Protein AF-A0A2W1G016-F1 (afdb_monomer)

Secondary structure (DSSP, 8-state):
----PPPHHHHHHHHHHHHHHHHHHHHHHHHHHHHH-HHHHHHHHHHHHHHHHHHHHHHHHHHHHHHHHHHHHHHHHHHH----SHHHHHHHHHHHHHHH--HHHHHHHHHHHHHHSS-HHHHHHHHHHHS-HHHHHHHHHHHHH-TTS------------------

InterPro domains:
  IPR002056 Protein import receptor MAS20 [PF02064] (14-151)
  IPR002056 Protein import receptor MAS20 [PIRSF037707] (6-154)
  IPR002056 Protein import receptor MAS20 [PR00351] (25-46)
  IPR002056 Protein import receptor MAS20 [PR00351] (112-132)
  IPR002056 Protein import receptor MAS20 [PTHR12430] (10-151)
  IPR023392 Mitochondrial outer membrane translocase complex, Tom20 domain superfamily [G3DSA:1.20.960.10] (82-142)
  IPR023392 Mitochondrial outer membrane translocase complex, Tom20 domain superfamily [SSF47157] (76-151)

Structure (mmCIF, N/CA/C/O backbone):
data_AF-A0A2W1G016-F1
#
_entry.id   AF-A0A2W1G016-F1
#
loop_
_atom_site.group_PDB
_atom_site.id
_atom_site.type_symbol
_atom_site.label_atom_id
_atom_site.label_alt_id
_atom_site.label_comp_id
_atom_site.label_asym_id
_atom_site.label_entity_id
_atom_site.label_seq_id
_atom_site.pdbx_PDB_ins_code
_atom_site.Cartn_x
_atom_site.Cartn_y
_atom_site.Cartn_z
_atom_site.occupancy
_atom_site.B_iso_or_equiv
_atom_site.auth_seq_id
_atom_site.auth_comp_id
_atom_site.auth_asym_id
_atom_site.auth_atom_id
_atom_site.pdbx_PDB_model_num
ATOM 1 N N . MET A 1 1 ? 32.396 -9.092 -77.596 1.00 49.97 1 MET A N 1
ATOM 2 C CA . MET A 1 1 ? 32.442 -8.691 -76.174 1.00 49.97 1 MET A CA 1
ATOM 3 C C . MET A 1 1 ? 31.007 -8.611 -75.686 1.00 49.97 1 MET A C 1
ATOM 5 O O . MET A 1 1 ? 30.315 -7.663 -76.030 1.00 49.97 1 MET A O 1
ATOM 9 N N . SER A 1 2 ? 30.511 -9.650 -75.014 1.00 49.00 2 SER A N 1
ATOM 10 C CA . SER A 1 2 ? 29.141 -9.643 -74.493 1.00 49.00 2 SER A CA 1
ATOM 11 C C . SER A 1 2 ? 29.081 -8.685 -73.311 1.00 49.00 2 SER A C 1
ATOM 13 O O . SER A 1 2 ? 29.744 -8.911 -72.301 1.00 49.00 2 SER A O 1
ATOM 15 N N . ASN A 1 3 ? 28.343 -7.589 -73.468 1.00 59.06 3 ASN A N 1
ATOM 16 C CA . ASN A 1 3 ? 28.146 -6.611 -72.412 1.00 59.06 3 ASN A CA 1
ATOM 17 C C . ASN A 1 3 ? 27.058 -7.151 -71.475 1.00 59.06 3 ASN A C 1
ATOM 19 O O . ASN A 1 3 ? 25.881 -7.194 -71.834 1.00 59.06 3 ASN A O 1
ATOM 23 N N . SER A 1 4 ? 27.459 -7.643 -70.307 1.00 67.19 4 SER A N 1
ATOM 24 C CA . SER A 1 4 ? 26.546 -8.191 -69.304 1.00 67.19 4 SER A CA 1
ATOM 25 C C . SER A 1 4 ? 25.858 -7.048 -68.558 1.00 67.19 4 SER A C 1
ATOM 27 O O . SER A 1 4 ? 26.366 -6.556 -67.554 1.00 67.19 4 SER A O 1
ATOM 29 N N . SER A 1 5 ? 24.705 -6.599 -69.049 1.00 78.31 5 SER A N 1
ATOM 30 C CA . SER A 1 5 ? 23.876 -5.610 -68.354 1.00 78.31 5 SER A CA 1
ATOM 31 C C . SER A 1 5 ? 23.352 -6.205 -67.043 1.00 78.31 5 SER A C 1
ATOM 33 O O . SER A 1 5 ? 22.692 -7.248 -67.047 1.00 78.31 5 SER A O 1
ATOM 35 N N . LEU A 1 6 ? 23.630 -5.558 -65.910 1.00 80.50 6 LEU A N 1
ATOM 36 C CA . LEU A 1 6 ? 23.097 -5.989 -64.617 1.00 80.50 6 LEU A CA 1
ATOM 37 C C . LEU A 1 6 ? 21.573 -5.813 -64.590 1.00 80.50 6 LEU A C 1
ATOM 39 O O . LEU A 1 6 ? 21.045 -4.776 -64.990 1.00 80.50 6 LEU A O 1
ATOM 43 N N . LYS A 1 7 ? 20.856 -6.830 -64.101 1.00 89.38 7 LYS A N 1
ATOM 44 C CA . LYS A 1 7 ? 19.396 -6.772 -63.968 1.00 89.38 7 LYS A CA 1
ATOM 45 C C . LYS A 1 7 ? 19.017 -5.745 -62.886 1.00 89.38 7 LYS A C 1
ATOM 47 O O . LYS A 1 7 ? 19.634 -5.760 -61.820 1.00 89.38 7 LYS A O 1
ATOM 52 N N . PRO A 1 8 ? 17.962 -4.930 -63.078 1.00 89.31 8 PRO A N 1
ATOM 53 C CA . PRO A 1 8 ? 17.499 -3.969 -62.070 1.00 89.31 8 PRO A CA 1
ATOM 54 C C . PRO A 1 8 ? 17.228 -4.596 -60.693 1.00 89.31 8 PRO A C 1
ATOM 56 O O . PRO A 1 8 ? 17.528 -3.997 -59.667 1.00 89.31 8 PRO A O 1
ATOM 59 N N . SER A 1 9 ? 16.740 -5.842 -60.664 1.00 86.81 9 SER A N 1
ATOM 60 C CA . SER A 1 9 ? 16.547 -6.614 -59.428 1.00 86.81 9 SER A CA 1
ATOM 61 C C . SER A 1 9 ? 17.860 -6.873 -58.678 1.00 86.81 9 SER A C 1
ATOM 63 O O . SER A 1 9 ? 17.903 -6.741 -57.459 1.00 86.81 9 SER A O 1
ATOM 65 N N . THR A 1 10 ? 18.950 -7.170 -59.389 1.00 89.88 10 THR A N 1
ATOM 66 C CA . THR A 1 10 ? 20.277 -7.356 -58.785 1.00 89.88 10 THR A CA 1
ATOM 67 C C . THR A 1 10 ? 20.782 -6.054 -58.171 1.00 89.88 10 THR A C 1
ATOM 69 O O . THR A 1 10 ? 21.296 -6.065 -57.058 1.00 89.88 10 THR A O 1
ATOM 72 N N . ILE A 1 11 ? 20.572 -4.925 -58.854 1.00 90.19 11 ILE A N 1
ATOM 73 C CA . ILE A 1 11 ? 20.925 -3.597 -58.337 1.00 90.19 11 ILE A CA 1
ATOM 74 C C . ILE A 1 11 ? 20.112 -3.287 -57.071 1.00 90.19 11 ILE A C 1
ATOM 76 O O . ILE A 1 11 ? 20.693 -2.878 -56.069 1.00 90.19 11 ILE A O 1
ATOM 80 N N . ALA A 1 12 ? 18.802 -3.559 -57.082 1.00 91.75 12 ALA A N 1
ATOM 81 C CA . ALA A 1 12 ? 17.916 -3.332 -55.941 1.00 91.75 12 ALA A CA 1
ATOM 82 C C . ALA A 1 12 ? 18.309 -4.165 -54.708 1.00 91.75 12 ALA A C 1
ATOM 84 O O . ALA A 1 12 ? 18.362 -3.640 -53.595 1.00 91.75 12 ALA A O 1
ATOM 85 N N . VAL A 1 13 ? 18.638 -5.447 -54.900 1.00 94.56 13 VAL A N 1
ATOM 86 C CA . VAL A 1 13 ? 19.093 -6.337 -53.819 1.00 94.56 13 VAL A CA 1
ATOM 87 C C . VAL A 1 13 ? 20.417 -5.855 -53.233 1.00 94.56 13 VAL A C 1
ATOM 89 O O . VAL A 1 13 ? 20.557 -5.799 -52.014 1.00 94.56 13 VAL A O 1
ATOM 92 N N . ILE A 1 14 ? 21.366 -5.453 -54.082 1.00 94.06 14 ILE A N 1
ATOM 93 C CA . ILE A 1 14 ? 22.652 -4.917 -53.626 1.00 94.06 14 ILE A CA 1
ATOM 94 C C . ILE A 1 14 ? 22.437 -3.624 -52.833 1.00 94.06 14 ILE A C 1
ATOM 96 O O . ILE A 1 14 ? 22.984 -3.494 -51.741 1.00 94.06 14 ILE A O 1
ATOM 100 N N . SER A 1 15 ? 21.604 -2.699 -53.321 1.00 94.38 15 SER A N 1
ATOM 101 C CA . SER A 1 15 ? 21.322 -1.444 -52.612 1.00 94.38 15 SER A CA 1
ATOM 102 C C . SER A 1 15 ? 20.587 -1.652 -51.288 1.00 94.38 15 SER A C 1
ATOM 104 O O . SER A 1 15 ? 20.892 -0.991 -50.301 1.00 94.38 15 SER A O 1
ATOM 106 N N . ALA A 1 16 ? 19.634 -2.584 -51.233 1.00 95.50 16 ALA A N 1
ATOM 107 C CA . ALA A 1 16 ? 18.927 -2.890 -49.994 1.00 95.50 16 ALA A CA 1
ATOM 108 C C . ALA A 1 16 ? 19.870 -3.556 -48.980 1.00 95.50 16 ALA A C 1
ATOM 110 O O . ALA A 1 16 ? 19.878 -3.189 -47.805 1.00 95.50 16 ALA A O 1
ATOM 111 N N . GLY A 1 17 ? 20.712 -4.483 -49.448 1.00 96.38 17 GLY A N 1
ATOM 112 C CA . GLY A 1 17 ? 21.722 -5.147 -48.630 1.00 96.38 17 GLY A CA 1
ATOM 113 C C . GLY A 1 17 ? 22.707 -4.159 -48.010 1.00 96.38 17 GLY A C 1
ATOM 114 O O . GLY A 1 17 ? 22.930 -4.201 -46.803 1.00 96.38 17 GLY A O 1
ATOM 115 N N . THR A 1 18 ? 23.240 -3.215 -48.791 1.00 97.12 18 THR A N 1
ATOM 116 C CA . THR A 1 18 ? 24.193 -2.218 -48.277 1.00 97.12 18 THR A CA 1
ATOM 117 C C . THR A 1 18 ? 23.572 -1.288 -47.240 1.00 97.12 18 THR A C 1
ATOM 119 O O . THR A 1 18 ? 24.221 -0.989 -46.238 1.00 97.12 18 THR A O 1
ATOM 122 N N . ILE A 1 19 ? 22.313 -0.875 -47.423 1.00 97.69 19 ILE A N 1
ATOM 123 C CA . ILE A 1 19 ? 21.597 -0.049 -46.440 1.00 97.69 19 ILE A CA 1
ATOM 124 C C . ILE A 1 19 ? 21.411 -0.817 -45.128 1.00 97.69 19 ILE A C 1
ATOM 126 O O . ILE A 1 19 ? 21.756 -0.304 -44.063 1.00 97.69 19 ILE A O 1
ATOM 130 N N . VAL A 1 20 ? 20.912 -2.056 -45.190 1.00 98.06 20 VAL A N 1
ATOM 131 C CA . VAL A 1 20 ? 20.689 -2.881 -43.991 1.00 98.06 20 VAL A CA 1
ATOM 132 C C . VAL A 1 20 ? 22.003 -3.134 -43.254 1.00 98.06 20 VAL A C 1
ATOM 134 O O . VAL A 1 20 ? 22.076 -2.935 -42.041 1.00 98.06 20 VAL A O 1
ATOM 137 N N . THR A 1 21 ? 23.067 -3.503 -43.970 1.00 97.81 21 THR A N 1
ATOM 138 C CA . THR A 1 21 ? 24.394 -3.694 -43.372 1.00 97.81 21 THR A CA 1
ATOM 139 C C . THR A 1 21 ? 24.927 -2.402 -42.751 1.00 97.81 21 THR A C 1
ATOM 141 O O . THR A 1 21 ? 25.463 -2.443 -41.645 1.00 97.81 21 THR A O 1
ATOM 144 N N . GLY A 1 22 ? 24.741 -1.253 -43.408 1.00 97.94 22 GLY A N 1
ATOM 145 C CA . GLY A 1 22 ? 25.136 0.052 -42.877 1.00 97.94 22 GLY A CA 1
ATOM 146 C C . GLY A 1 22 ? 24.420 0.407 -41.571 1.00 97.94 22 GLY A C 1
ATOM 147 O O . GLY A 1 22 ? 25.065 0.841 -40.617 1.00 97.94 22 GLY A O 1
ATOM 148 N N . LEU A 1 23 ? 23.109 0.162 -41.488 1.00 98.19 23 LEU A N 1
ATOM 149 C CA . LEU A 1 23 ? 22.325 0.393 -40.270 1.00 98.19 23 LEU A CA 1
ATOM 150 C C . LEU A 1 23 ? 22.762 -0.523 -39.123 1.00 98.19 23 LEU A C 1
ATOM 152 O O . LEU A 1 23 ? 22.930 -0.052 -37.998 1.00 98.19 23 LEU A O 1
ATOM 156 N N . LEU A 1 24 ? 22.997 -1.808 -39.399 1.00 98.25 24 LEU A N 1
ATOM 157 C CA . LEU A 1 24 ? 23.475 -2.760 -38.392 1.00 98.25 24 LEU A CA 1
ATOM 158 C C . LEU A 1 24 ? 24.875 -2.395 -37.885 1.00 98.25 24 LEU A C 1
ATOM 160 O O . LEU A 1 24 ? 25.114 -2.397 -36.677 1.00 98.25 24 LEU A O 1
ATOM 164 N N . ALA A 1 25 ? 25.782 -2.024 -38.791 1.00 97.62 25 ALA A N 1
ATOM 165 C CA . ALA A 1 25 ? 27.120 -1.568 -38.432 1.00 97.62 25 ALA A CA 1
ATOM 166 C C . ALA A 1 25 ? 27.071 -0.291 -37.577 1.00 97.62 25 ALA A C 1
ATOM 168 O O . ALA A 1 25 ? 27.773 -0.197 -36.568 1.00 97.62 25 ALA A O 1
ATOM 169 N N . TYR A 1 26 ? 26.209 0.669 -37.931 1.00 96.62 26 TYR A N 1
ATOM 170 C CA . TYR A 1 26 ? 26.023 1.885 -37.142 1.00 96.62 26 TYR A CA 1
ATOM 171 C C . TYR A 1 26 ? 25.422 1.595 -35.764 1.00 96.62 26 TYR A C 1
ATOM 173 O O . TYR A 1 26 ? 25.904 2.137 -34.775 1.00 96.62 26 TYR A O 1
ATOM 181 N N . ALA A 1 27 ? 24.422 0.715 -35.670 1.00 97.06 27 ALA A N 1
ATOM 182 C CA . ALA A 1 27 ? 23.831 0.320 -34.394 1.00 97.06 27 ALA A CA 1
ATOM 183 C C . ALA A 1 27 ? 24.870 -0.334 -33.465 1.00 97.06 27 ALA A C 1
ATOM 185 O O . ALA A 1 27 ? 24.959 0.031 -32.291 1.00 97.06 27 ALA A O 1
ATOM 186 N N . ALA A 1 28 ? 25.704 -1.235 -33.997 1.00 96.88 28 ALA A N 1
ATOM 187 C CA . ALA A 1 28 ? 26.794 -1.859 -33.248 1.00 96.88 28 ALA A CA 1
ATOM 188 C C . ALA A 1 28 ? 27.843 -0.829 -32.788 1.00 96.88 28 ALA A C 1
ATOM 190 O O . ALA A 1 28 ? 28.231 -0.817 -31.618 1.00 96.88 28 ALA A O 1
ATOM 191 N N . TYR A 1 29 ? 28.264 0.077 -33.679 1.00 95.31 29 TYR A N 1
ATOM 192 C CA . TYR A 1 29 ? 29.178 1.170 -33.335 1.00 95.31 29 TYR A CA 1
ATOM 193 C C . TYR A 1 29 ? 28.591 2.095 -32.264 1.00 95.31 29 TYR A C 1
ATOM 195 O O . TYR A 1 29 ? 29.280 2.468 -31.313 1.00 95.31 29 TYR A O 1
ATOM 203 N N . PHE A 1 30 ? 27.320 2.468 -32.404 1.00 94.88 30 PHE A N 1
ATOM 204 C CA . PHE A 1 30 ? 26.634 3.360 -31.482 1.00 94.88 30 PHE A CA 1
ATOM 205 C C . PHE A 1 30 ? 26.526 2.744 -30.085 1.00 94.88 30 PHE A C 1
ATOM 207 O O . PHE A 1 30 ? 26.848 3.411 -29.101 1.00 94.88 30 PHE A O 1
ATOM 214 N N . ASP A 1 31 ? 26.148 1.466 -29.981 1.00 93.69 31 ASP A N 1
ATOM 215 C CA . ASP A 1 31 ? 26.086 0.774 -28.692 1.00 93.69 31 ASP A CA 1
ATOM 216 C C . ASP A 1 31 ? 27.475 0.646 -28.045 1.00 93.69 31 ASP A C 1
ATOM 218 O O . ASP A 1 31 ? 27.624 0.921 -26.853 1.00 93.69 31 ASP A O 1
ATOM 222 N N . TYR A 1 32 ? 28.514 0.341 -28.832 1.00 92.81 32 TYR A N 1
ATOM 223 C CA . TYR A 1 32 ? 29.900 0.334 -28.356 1.00 92.81 32 TYR A CA 1
ATOM 224 C C . TYR A 1 32 ? 30.335 1.709 -27.828 1.00 92.81 32 TYR A C 1
ATOM 226 O O . TYR A 1 32 ? 30.835 1.821 -26.706 1.00 92.81 32 TYR A O 1
ATOM 234 N N . LYS A 1 33 ? 30.097 2.773 -28.605 1.00 90.44 33 LYS A N 1
ATOM 235 C CA . LYS A 1 33 ? 30.437 4.149 -28.224 1.00 90.44 33 LYS A CA 1
ATOM 236 C C . LYS A 1 33 ? 29.716 4.560 -26.942 1.00 90.44 33 LYS A C 1
ATOM 238 O O . LYS A 1 33 ? 30.352 5.098 -26.045 1.00 90.44 33 LYS A O 1
ATOM 243 N N . ARG A 1 34 ? 28.420 4.257 -26.824 1.00 85.50 34 ARG A N 1
ATOM 244 C CA . ARG A 1 34 ? 27.616 4.553 -25.630 1.00 85.50 34 ARG A CA 1
ATOM 245 C C . ARG A 1 34 ? 28.139 3.830 -24.386 1.00 85.50 34 ARG A C 1
ATOM 247 O O . ARG A 1 34 ? 28.209 4.435 -23.320 1.00 85.50 34 ARG A O 1
ATOM 254 N N . ARG A 1 35 ? 28.511 2.550 -24.498 1.00 83.06 35 ARG A N 1
ATOM 255 C CA . ARG A 1 35 ? 29.006 1.751 -23.358 1.00 83.06 35 ARG A CA 1
ATOM 256 C C . ARG A 1 35 ? 30.396 2.180 -22.886 1.00 83.06 35 ARG A C 1
ATOM 258 O O . ARG A 1 35 ? 30.676 2.109 -21.688 1.00 83.06 35 ARG A O 1
ATOM 265 N N . ASN A 1 36 ? 31.235 2.658 -23.802 1.00 85.25 36 ASN A N 1
ATOM 266 C CA . ASN A 1 36 ? 32.597 3.096 -23.500 1.00 85.25 36 ASN A CA 1
ATOM 267 C C . ASN A 1 36 ? 32.734 4.602 -23.232 1.00 85.25 36 ASN A C 1
ATOM 269 O O . ASN A 1 36 ? 33.840 5.056 -22.943 1.00 85.25 36 ASN A O 1
ATOM 273 N N . ASP A 1 37 ? 31.645 5.376 -23.266 1.00 88.12 37 ASP A N 1
ATOM 274 C CA . ASP A 1 37 ? 31.681 6.805 -22.954 1.00 88.12 37 ASP A CA 1
ATOM 275 C C . ASP A 1 37 ? 31.771 7.046 -21.426 1.00 88.12 37 ASP A C 1
ATOM 277 O O . ASP A 1 37 ? 30.827 6.752 -20.674 1.00 88.12 37 ASP A O 1
ATOM 281 N N . PRO A 1 38 ? 32.884 7.609 -20.913 1.00 86.62 38 PRO A N 1
ATOM 282 C CA . PRO A 1 38 ? 33.021 7.925 -19.493 1.00 86.62 38 PRO A CA 1
ATOM 283 C C . PRO A 1 38 ? 32.044 9.017 -19.027 1.00 86.62 38 PRO A C 1
ATOM 285 O O . PRO A 1 38 ? 31.685 9.045 -17.846 1.00 86.62 38 PRO A O 1
ATOM 288 N N . GLY A 1 39 ? 31.604 9.907 -19.920 1.00 87.38 39 GLY A N 1
ATOM 289 C CA . GLY A 1 39 ? 30.603 10.935 -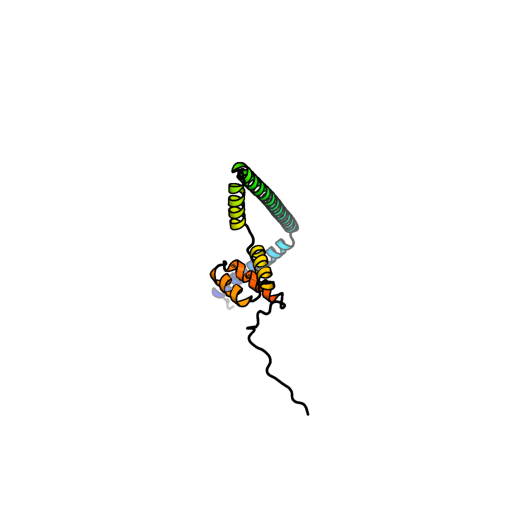19.648 1.00 87.38 39 GLY A CA 1
ATOM 290 C C . GLY A 1 39 ? 29.238 10.329 -19.338 1.00 87.38 39 GLY A C 1
ATOM 291 O O . GLY A 1 39 ? 28.637 10.682 -18.323 1.00 87.38 39 GLY A O 1
ATOM 292 N N . PHE A 1 40 ? 28.805 9.342 -20.127 1.00 84.94 40 PHE A N 1
ATOM 293 C CA . PHE A 1 40 ? 27.543 8.627 -19.909 1.00 84.94 40 PHE A CA 1
ATOM 294 C C . PHE A 1 40 ? 27.517 7.919 -18.548 1.00 84.94 40 PHE A C 1
ATOM 296 O O . PHE A 1 40 ? 26.575 8.068 -17.774 1.00 84.94 40 PHE A O 1
ATOM 303 N N . ARG A 1 41 ? 28.606 7.232 -18.180 1.00 86.25 41 ARG A N 1
ATOM 304 C CA . ARG A 1 41 ? 28.721 6.571 -16.865 1.00 86.25 41 ARG A CA 1
ATOM 305 C C . ARG A 1 41 ? 28.674 7.568 -15.707 1.00 86.25 41 ARG A C 1
ATOM 307 O O . ARG A 1 41 ? 28.099 7.271 -14.661 1.00 86.25 41 ARG A O 1
ATOM 314 N N . LYS A 1 42 ? 29.293 8.743 -15.870 1.00 90.00 42 LYS A N 1
ATOM 315 C CA . LYS A 1 42 ? 29.243 9.823 -14.871 1.00 90.00 42 LYS A CA 1
ATOM 316 C C . LYS A 1 42 ? 27.833 10.396 -14.736 1.00 90.00 42 LYS A C 1
ATOM 318 O O . LYS A 1 42 ? 27.395 10.618 -13.611 1.00 90.00 42 LYS A O 1
ATOM 323 N N . GLN A 1 43 ? 27.131 10.606 -15.848 1.00 89.19 43 GLN A N 1
ATOM 324 C CA . GLN A 1 43 ? 25.744 11.072 -15.848 1.00 89.19 43 GLN A CA 1
ATOM 325 C C . GLN A 1 43 ? 24.821 10.052 -15.177 1.00 89.19 43 GLN A C 1
ATOM 327 O O . GLN A 1 43 ? 24.124 10.422 -14.240 1.00 89.19 43 GLN A O 1
ATOM 332 N N . LEU A 1 44 ? 24.928 8.765 -15.524 1.00 89.75 44 LEU A N 1
ATOM 333 C CA . LEU A 1 44 ? 24.126 7.700 -14.916 1.00 89.75 44 LEU A CA 1
ATOM 334 C C . LEU A 1 44 ? 24.317 7.625 -13.393 1.00 89.75 44 LEU A C 1
ATOM 336 O O . LEU A 1 44 ? 23.347 7.545 -12.650 1.00 89.75 44 LEU A O 1
ATOM 340 N N . LYS A 1 45 ? 25.563 7.735 -12.906 1.00 89.94 45 LYS A N 1
ATOM 341 C CA . LYS A 1 45 ? 25.853 7.804 -11.460 1.00 89.94 45 LYS A CA 1
ATOM 342 C C . LYS A 1 45 ? 25.286 9.062 -10.797 1.00 89.94 45 LYS A C 1
ATOM 344 O O . LYS A 1 45 ? 24.912 9.036 -9.627 1.00 89.94 45 LYS A O 1
ATOM 349 N N . LYS A 1 46 ? 25.279 10.193 -11.507 1.00 94.88 46 LYS A N 1
ATOM 350 C CA . LYS A 1 46 ? 24.720 11.452 -11.000 1.00 94.88 46 LYS A CA 1
ATOM 351 C C . LYS A 1 46 ? 23.198 11.360 -10.895 1.00 94.88 46 LYS A C 1
ATOM 353 O O . LYS A 1 46 ? 22.644 11.811 -9.897 1.00 94.88 46 LYS A O 1
ATOM 358 N N . GLU A 1 47 ? 22.547 10.772 -11.891 1.00 93.56 47 GLU A N 1
ATOM 359 C CA . GLU A 1 47 ? 21.100 10.561 -11.917 1.00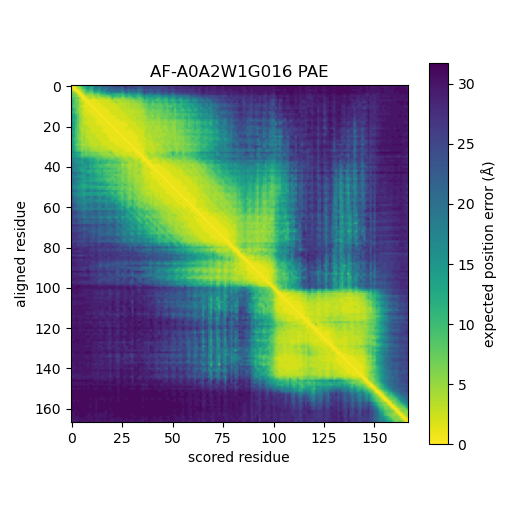 93.56 47 GLU A CA 1
ATOM 360 C C . GLU A 1 47 ? 20.653 9.514 -10.896 1.00 93.56 47 GLU A C 1
ATOM 362 O O . GLU A 1 47 ? 19.703 9.771 -10.159 1.00 93.56 47 GLU A O 1
ATOM 367 N N . SER A 1 48 ? 21.379 8.399 -10.749 1.00 92.62 48 SER A N 1
ATOM 368 C CA . SER A 1 48 ? 21.089 7.403 -9.707 1.00 92.62 48 SER A CA 1
ATOM 369 C C . SER A 1 48 ? 21.185 8.024 -8.312 1.00 92.62 48 SER A C 1
ATOM 371 O O . SER A 1 48 ? 20.272 7.916 -7.504 1.00 92.62 48 SER A O 1
ATOM 373 N N . LYS A 1 49 ? 22.239 8.803 -8.047 1.00 95.31 49 LYS A N 1
ATOM 374 C CA . LYS A 1 49 ? 22.386 9.505 -6.768 1.00 95.31 49 LYS A CA 1
ATOM 375 C C . LYS A 1 49 ? 21.297 10.559 -6.549 1.00 95.31 49 LYS A C 1
ATOM 377 O O . LYS A 1 49 ? 20.923 10.820 -5.409 1.00 95.31 49 LYS A O 1
ATOM 382 N N . ARG A 1 50 ? 20.825 11.217 -7.612 1.00 95.31 50 ARG A N 1
ATOM 383 C CA . ARG A 1 50 ? 19.747 12.212 -7.525 1.00 95.31 50 ARG A CA 1
ATOM 384 C C . ARG A 1 50 ? 18.413 11.547 -7.195 1.00 95.31 50 ARG A C 1
ATOM 386 O O . ARG A 1 50 ? 17.739 12.028 -6.298 1.00 95.31 50 ARG A O 1
ATOM 393 N N . THR A 1 51 ? 18.077 10.453 -7.871 1.00 93.81 51 THR A N 1
ATOM 394 C CA . THR A 1 51 ? 16.841 9.693 -7.621 1.00 93.81 51 THR A CA 1
ATOM 395 C C . THR A 1 51 ? 16.837 9.067 -6.229 1.00 93.81 51 THR A C 1
ATOM 397 O O . THR A 1 51 ? 15.855 9.200 -5.513 1.00 93.81 51 THR A O 1
ATOM 400 N N . GLU A 1 52 ? 17.959 8.500 -5.776 1.00 94.12 52 GLU A N 1
ATOM 401 C CA . GLU A 1 52 ? 18.100 8.016 -4.394 1.00 94.12 52 GLU A CA 1
ATOM 402 C C . GLU A 1 52 ? 17.922 9.130 -3.353 1.00 94.12 52 GLU A C 1
ATOM 404 O O . GLU A 1 52 ? 17.331 8.902 -2.301 1.00 94.12 52 GLU A O 1
ATOM 409 N N . ARG A 1 53 ? 18.446 10.336 -3.614 1.00 93.69 53 ARG A N 1
ATOM 410 C CA . ARG A 1 53 ? 18.244 11.496 -2.730 1.00 93.69 53 ARG A CA 1
ATOM 411 C C . ARG A 1 53 ? 16.785 11.926 -2.700 1.00 93.69 53 ARG A C 1
ATOM 413 O O . ARG A 1 53 ? 16.257 12.103 -1.614 1.00 93.69 53 ARG A O 1
ATOM 420 N N . GLN A 1 54 ? 16.145 12.018 -3.863 1.00 93.88 54 GLN A N 1
ATOM 421 C CA . GLN A 1 54 ? 14.726 12.356 -3.971 1.00 93.88 54 GLN A CA 1
ATOM 422 C C . GLN A 1 54 ? 13.854 11.338 -3.231 1.00 93.88 54 GLN A C 1
ATOM 424 O O . GLN A 1 54 ? 13.047 11.736 -2.408 1.00 93.88 54 GLN A O 1
ATOM 429 N N . ALA A 1 55 ? 14.092 10.036 -3.408 1.00 92.88 55 ALA A N 1
ATOM 430 C CA . ALA A 1 55 ? 13.356 8.994 -2.690 1.00 92.88 55 ALA A CA 1
ATOM 431 C C . ALA A 1 55 ? 13.545 9.074 -1.162 1.00 92.88 55 ALA A C 1
ATOM 433 O O . ALA A 1 55 ? 12.613 8.820 -0.403 1.00 92.88 55 ALA A O 1
ATOM 434 N N . LYS A 1 56 ? 14.746 9.439 -0.691 1.00 92.44 56 LYS A N 1
ATOM 435 C CA . LYS A 1 56 ? 15.005 9.665 0.741 1.00 92.44 56 LYS A CA 1
ATOM 436 C C . LYS A 1 56 ? 14.289 10.905 1.269 1.00 92.44 56 LYS A C 1
ATOM 438 O O . LYS A 1 56 ? 13.692 10.831 2.334 1.00 92.44 56 LYS A O 1
ATOM 443 N N . GLU A 1 57 ? 14.347 12.010 0.532 1.00 92.50 57 GLU A N 1
ATOM 444 C CA . GLU A 1 57 ? 13.647 13.256 0.867 1.00 92.50 57 GLU A CA 1
ATOM 445 C C . GLU A 1 57 ? 12.125 13.040 0.893 1.00 92.50 57 GLU A C 1
ATOM 447 O O . GLU A 1 57 ? 11.462 13.496 1.818 1.00 92.50 57 GLU A O 1
ATOM 452 N N . GLU A 1 58 ? 11.576 12.277 -0.056 1.00 90.50 58 GLU A N 1
ATOM 453 C CA . GLU A 1 58 ? 10.163 11.882 -0.087 1.00 90.50 58 GLU A CA 1
ATOM 454 C C . GLU A 1 58 ? 9.787 10.993 1.104 1.00 90.50 58 GLU A C 1
ATOM 456 O O . GLU A 1 58 ? 8.769 11.239 1.745 1.00 90.50 58 GLU A O 1
ATOM 461 N N . ALA A 1 59 ? 10.607 9.996 1.453 1.00 89.50 59 ALA A N 1
ATOM 462 C CA . ALA A 1 59 ? 10.361 9.147 2.620 1.00 89.50 59 ALA A CA 1
ATOM 463 C C . ALA A 1 59 ? 10.422 9.938 3.941 1.00 89.50 59 ALA A C 1
ATOM 465 O O . ALA A 1 59 ? 9.618 9.713 4.847 1.00 89.50 59 ALA A O 1
ATOM 466 N N . GLU A 1 60 ? 11.355 10.887 4.058 1.00 90.56 60 GLU A N 1
ATOM 467 C CA . GLU A 1 60 ? 11.449 11.780 5.214 1.00 90.56 60 GLU A CA 1
ATOM 468 C C . GLU A 1 60 ? 10.254 12.742 5.282 1.00 90.56 60 GLU A C 1
ATOM 470 O O . GLU A 1 60 ? 9.679 12.927 6.357 1.00 90.56 60 GLU A O 1
ATOM 475 N N . ALA A 1 61 ? 9.828 13.290 4.140 1.00 89.56 61 ALA A N 1
ATOM 476 C CA . ALA A 1 61 ? 8.637 14.127 4.037 1.00 89.56 61 ALA A CA 1
ATOM 477 C C . ALA A 1 61 ? 7.370 13.353 4.423 1.00 89.56 61 ALA A C 1
ATOM 479 O O . ALA A 1 61 ? 6.608 13.836 5.256 1.00 89.56 61 ALA A O 1
ATOM 480 N N . GLN A 1 62 ? 7.191 12.126 3.926 1.00 87.25 62 GLN A N 1
ATOM 481 C CA . GLN A 1 62 ? 6.083 11.246 4.315 1.00 87.25 62 GLN A CA 1
ATOM 482 C C . GLN A 1 62 ? 6.108 10.933 5.814 1.00 87.25 62 GLN A C 1
ATOM 484 O O . GLN A 1 62 ? 5.075 10.995 6.476 1.00 87.25 62 GLN A O 1
ATOM 489 N N . GLY A 1 63 ? 7.282 10.648 6.385 1.00 84.38 63 GLY A N 1
ATOM 490 C CA . GLY A 1 63 ? 7.425 10.443 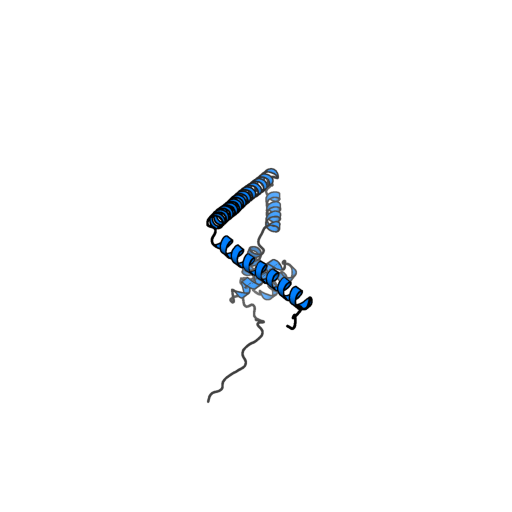7.826 1.00 84.38 63 GLY A CA 1
ATOM 491 C C . GLY A 1 63 ? 7.074 11.695 8.640 1.00 84.38 63 GLY A C 1
ATOM 492 O O . GLY A 1 63 ? 6.471 11.597 9.710 1.00 84.38 63 GLY A O 1
ATOM 493 N N . ALA A 1 64 ? 7.419 12.885 8.144 1.00 87.44 64 ALA A N 1
ATOM 494 C CA . ALA A 1 64 ? 7.047 14.153 8.763 1.00 87.44 64 ALA A CA 1
ATOM 495 C C . ALA A 1 64 ? 5.544 14.452 8.626 1.00 87.44 64 ALA A C 1
ATOM 497 O O . ALA A 1 64 ? 4.934 14.925 9.583 1.00 87.44 64 ALA A O 1
ATOM 498 N N . GLU A 1 65 ? 4.938 14.154 7.478 1.00 88.44 65 GLU A N 1
ATOM 499 C CA . GLU A 1 65 ? 3.496 14.272 7.241 1.00 88.44 65 GLU A CA 1
ATOM 500 C C . GLU A 1 65 ? 2.698 13.314 8.123 1.00 88.44 65 GLU A C 1
ATOM 502 O O . GLU A 1 65 ? 1.750 13.750 8.766 1.00 88.44 65 GLU A O 1
ATOM 507 N N . GLN A 1 66 ? 3.122 12.055 8.261 1.00 83.44 66 GLN A N 1
ATOM 508 C CA . GLN A 1 66 ? 2.505 11.103 9.191 1.00 83.44 66 GLN A CA 1
ATOM 509 C C . GLN A 1 66 ? 2.568 11.611 10.632 1.00 83.44 66 GLN A C 1
ATOM 511 O O . GLN A 1 66 ? 1.563 11.600 11.336 1.00 83.44 66 GLN A O 1
ATOM 516 N N . LYS A 1 67 ? 3.724 12.124 11.075 1.00 86.44 67 LYS A N 1
ATOM 517 C CA . LYS A 1 67 ? 3.854 12.724 12.413 1.00 86.44 67 LYS A CA 1
ATOM 518 C C . LYS A 1 67 ? 2.933 13.929 12.600 1.00 86.44 67 LYS A C 1
ATOM 520 O O . LYS A 1 67 ? 2.385 14.097 13.686 1.00 86.44 67 LYS A O 1
ATOM 525 N N . LYS A 1 68 ? 2.761 14.763 11.570 1.00 89.69 68 LYS A N 1
ATOM 526 C CA . LYS A 1 68 ? 1.813 15.887 11.597 1.00 89.69 68 LYS A CA 1
ATOM 527 C C . LYS A 1 68 ? 0.371 15.396 11.665 1.00 89.69 68 LYS A C 1
ATOM 529 O O . LYS A 1 68 ? -0.354 15.871 12.523 1.00 89.69 68 LYS A O 1
ATOM 534 N N . ALA A 1 69 ? -0.009 14.426 10.838 1.00 85.75 69 ALA A N 1
ATOM 535 C CA . ALA A 1 69 ? -1.348 13.848 10.823 1.00 85.75 69 ALA A CA 1
ATOM 536 C C . ALA A 1 69 ? -1.701 13.192 12.165 1.00 85.75 69 ALA A C 1
ATOM 538 O O . ALA A 1 69 ? -2.789 13.409 12.683 1.00 85.75 69 ALA A O 1
ATOM 539 N N . VAL A 1 70 ? -0.765 12.451 12.770 1.00 87.50 70 VAL A N 1
ATOM 540 C CA . VAL A 1 70 ? -0.930 11.888 14.120 1.00 87.50 70 VAL A CA 1
ATOM 541 C C . VAL A 1 70 ? -1.090 13.003 15.150 1.00 87.50 70 VAL A C 1
ATOM 543 O O . VAL A 1 70 ? -1.981 12.935 15.989 1.00 87.50 70 VAL A O 1
ATOM 546 N N . ARG A 1 71 ? -0.260 14.050 15.084 1.00 89.94 71 ARG A N 1
ATOM 547 C CA . ARG A 1 71 ? -0.364 15.192 16.000 1.00 89.94 71 ARG A CA 1
ATOM 548 C C . ARG A 1 71 ? -1.704 15.914 15.867 1.00 89.94 71 ARG A C 1
ATOM 550 O O . ARG A 1 71 ? -2.299 16.225 16.887 1.00 89.94 71 ARG A O 1
ATOM 557 N N . GLU A 1 72 ? -2.174 16.137 14.645 1.00 88.62 72 GLU A N 1
ATOM 558 C CA . GLU A 1 72 ? -3.466 16.762 14.358 1.00 88.62 72 GLU A CA 1
ATOM 559 C C . GLU A 1 72 ? -4.632 15.879 14.815 1.00 88.62 72 GLU A C 1
ATOM 561 O O . GLU A 1 72 ? -5.582 16.376 15.404 1.00 88.62 72 GLU A O 1
ATOM 566 N N . ALA A 1 73 ? -4.556 14.562 14.601 1.00 83.06 73 ALA A N 1
ATOM 567 C CA . ALA A 1 73 ? -5.563 13.623 15.090 1.00 83.06 73 ALA A CA 1
ATOM 568 C C . ALA A 1 73 ? -5.655 13.638 16.623 1.00 83.06 73 ALA A C 1
ATOM 570 O O . ALA A 1 73 ? -6.752 13.658 17.173 1.00 83.06 73 ALA A O 1
ATOM 571 N N . VAL A 1 74 ? -4.508 13.683 17.308 1.00 85.44 74 VAL A N 1
ATOM 572 C CA . VAL A 1 74 ? -4.448 13.806 18.770 1.00 85.44 74 VAL A CA 1
ATOM 573 C C . VAL A 1 74 ? -4.965 15.170 19.235 1.00 85.44 74 VAL A C 1
ATOM 575 O O . VAL A 1 74 ? -5.677 15.245 20.228 1.00 85.44 74 VAL A O 1
ATOM 578 N N . GLU A 1 75 ? -4.625 16.256 18.542 1.00 88.44 75 GLU A N 1
ATOM 579 C CA . GLU A 1 75 ? -5.113 17.603 18.857 1.00 88.44 75 GLU A CA 1
ATOM 580 C C . GLU A 1 75 ? -6.634 17.700 18.701 1.00 88.44 75 GLU A C 1
ATOM 582 O O . GLU A 1 75 ? -7.303 18.142 19.628 1.00 88.44 75 GLU A O 1
ATOM 587 N N . ARG A 1 76 ? -7.189 17.158 17.612 1.00 82.06 76 ARG A N 1
ATOM 588 C CA . ARG A 1 76 ? -8.635 17.063 17.380 1.00 82.06 76 ARG A CA 1
ATOM 589 C C . ARG A 1 76 ? -9.348 16.265 18.472 1.00 82.06 76 ARG A C 1
ATOM 591 O O . ARG A 1 76 ? -10.345 16.737 19.002 1.00 82.06 76 ARG A O 1
ATOM 598 N N . ALA A 1 77 ? -8.799 15.114 18.867 1.00 82.75 77 ALA A N 1
ATOM 599 C CA . ALA A 1 77 ? -9.344 14.322 19.974 1.00 82.75 77 ALA A CA 1
ATOM 600 C C . ALA A 1 77 ? -9.314 15.089 21.313 1.00 82.75 77 ALA A C 1
ATOM 602 O O . ALA A 1 77 ? -10.206 14.939 22.142 1.00 82.75 77 ALA A O 1
ATOM 603 N N . ASN A 1 78 ? -8.310 15.946 21.527 1.00 80.75 78 ASN A N 1
ATOM 604 C CA . ASN A 1 78 ? -8.254 16.810 22.708 1.00 80.75 78 ASN A CA 1
ATOM 605 C C . ASN A 1 78 ? -9.248 17.986 22.640 1.00 80.75 78 ASN A C 1
ATOM 607 O O . ASN A 1 78 ? -9.740 18.407 23.686 1.00 80.75 78 ASN A O 1
ATOM 611 N N . GLU A 1 79 ? -9.528 18.527 21.448 1.00 81.12 79 GLU A N 1
ATOM 612 C CA . GLU A 1 79 ? -10.504 19.609 21.224 1.00 81.12 79 GLU A CA 1
ATOM 613 C C . GLU A 1 79 ? -11.957 19.140 21.350 1.00 81.12 79 GLU A C 1
ATOM 615 O O . GLU A 1 79 ? -12.767 19.840 21.960 1.00 81.12 79 GLU A O 1
ATOM 620 N N . GLU A 1 80 ? -12.281 17.960 20.806 1.00 78.94 80 GLU A N 1
ATOM 621 C CA . GLU A 1 80 ? -13.588 17.299 20.968 1.00 78.94 80 GLU A CA 1
ATOM 622 C C . GLU A 1 80 ? -13.908 17.065 22.450 1.00 78.94 80 GLU A C 1
ATOM 624 O O . GLU A 1 80 ? -15.064 17.145 22.873 1.00 78.94 80 GLU A O 1
ATOM 629 N N . GLY A 1 81 ? -12.856 16.905 23.253 1.00 71.12 81 GLY A N 1
ATOM 630 C CA . GLY A 1 81 ? -12.945 16.786 24.691 1.00 71.12 81 GLY A CA 1
ATOM 631 C C . GLY A 1 81 ? -13.404 15.398 25.113 1.00 71.12 81 GLY A C 1
ATOM 632 O O . GLY A 1 81 ? -13.997 14.629 24.364 1.00 71.12 81 GLY A O 1
ATOM 633 N N . PHE A 1 82 ? -13.106 15.076 26.363 1.00 80.44 82 PHE A N 1
ATOM 634 C CA . PHE A 1 82 ? -13.481 13.802 26.959 1.00 80.44 82 PHE A CA 1
ATOM 635 C C . PHE A 1 82 ? -14.637 14.030 27.937 1.00 80.44 82 PHE A C 1
ATOM 637 O O . PHE A 1 82 ? -14.655 15.076 28.606 1.00 80.44 82 PHE A O 1
ATOM 644 N N . PRO A 1 83 ? -15.588 13.083 28.051 1.00 82.56 83 PRO A N 1
ATOM 645 C CA . PRO A 1 83 ? -16.638 13.174 29.056 1.00 82.56 83 PRO A CA 1
ATOM 646 C C . PRO A 1 83 ? -16.019 13.354 30.449 1.00 82.56 83 PRO A C 1
ATOM 648 O O . PRO A 1 83 ? -14.970 12.785 30.750 1.00 82.56 83 PRO A O 1
ATOM 651 N N . LYS A 1 84 ? -16.632 14.192 31.291 1.00 72.69 84 LYS A N 1
ATOM 652 C CA . LYS A 1 84 ? -16.159 14.453 32.666 1.00 72.69 84 LYS A CA 1
ATOM 653 C C . LYS A 1 84 ? -16.980 13.709 33.712 1.00 72.69 84 LYS A C 1
ATOM 655 O O . LYS A 1 84 ? -16.482 13.482 34.813 1.00 72.69 84 LYS A O 1
ATOM 660 N N . ASP A 1 85 ? -18.214 13.352 33.366 1.00 82.12 85 ASP A N 1
ATOM 661 C CA . ASP A 1 85 ? -19.119 12.628 34.242 1.00 82.12 85 ASP A CA 1
ATOM 662 C C . ASP A 1 85 ? -18.825 11.122 34.206 1.00 82.12 85 ASP A C 1
ATOM 664 O O . ASP A 1 85 ? -18.661 10.550 33.127 1.00 82.12 85 ASP A O 1
ATOM 668 N N . PRO A 1 86 ? -18.756 10.459 35.371 1.00 71.19 86 PRO A N 1
ATOM 669 C CA . PRO A 1 86 ? -18.293 9.077 35.466 1.00 71.19 86 PRO A CA 1
ATOM 670 C C . PRO A 1 86 ? -19.129 8.073 34.655 1.00 71.19 86 PRO A C 1
ATOM 672 O O . PRO A 1 86 ? -18.555 7.165 34.063 1.00 71.19 86 PRO A O 1
ATOM 675 N N . GLU A 1 87 ? -20.450 8.251 34.555 1.00 73.69 87 GLU A N 1
ATOM 676 C CA . GLU A 1 87 ? -21.315 7.378 33.738 1.00 73.69 87 GLU A CA 1
ATOM 677 C C . GLU A 1 87 ? -21.098 7.576 32.225 1.00 73.69 87 GLU A C 1
ATOM 679 O O . GLU A 1 87 ? -21.133 6.621 31.448 1.00 73.69 87 GLU A O 1
ATOM 684 N N . GLU A 1 88 ? -20.823 8.808 31.789 1.00 71.88 88 GLU A N 1
ATOM 685 C CA . GLU A 1 88 ? -20.587 9.129 30.377 1.00 71.88 88 GLU A CA 1
ATOM 686 C C . GLU A 1 88 ? -19.177 8.722 29.923 1.00 71.88 88 GLU A C 1
ATOM 688 O O . GLU A 1 88 ? -18.989 8.328 28.771 1.00 71.88 88 GLU A O 1
ATOM 693 N N . VAL A 1 89 ? -18.192 8.749 30.831 1.00 77.06 89 VAL A N 1
ATOM 694 C CA . VAL A 1 89 ? -16.829 8.243 30.591 1.00 77.06 89 VAL A CA 1
ATOM 695 C C . VAL A 1 89 ? -16.845 6.749 30.287 1.00 77.06 89 VAL A C 1
ATOM 697 O O . VAL A 1 89 ? -16.179 6.312 29.351 1.00 77.06 89 VAL A O 1
ATOM 700 N N . GLU A 1 90 ? -17.608 5.962 31.048 1.00 71.44 90 GLU A N 1
ATOM 701 C CA . GLU A 1 90 ? -17.720 4.516 30.836 1.00 71.44 90 GLU A CA 1
ATOM 702 C C . GLU A 1 90 ? -18.413 4.187 29.508 1.00 71.44 90 GLU A C 1
ATOM 704 O O . GLU A 1 90 ? -17.933 3.335 28.761 1.00 71.44 90 GLU A O 1
ATOM 709 N N . ALA A 1 91 ? -19.494 4.894 29.164 1.00 74.81 91 ALA A N 1
ATOM 710 C CA . ALA A 1 91 ? -20.184 4.713 27.887 1.00 74.81 91 ALA A CA 1
ATOM 711 C C . ALA A 1 91 ? -19.293 5.083 26.687 1.00 74.81 91 ALA A C 1
ATOM 713 O O . ALA A 1 91 ? -19.231 4.335 25.711 1.00 74.81 91 ALA A O 1
ATOM 714 N N . TYR A 1 92 ? -18.560 6.196 26.781 1.00 76.19 92 TYR A N 1
ATOM 715 C CA . TYR A 1 92 ? -17.619 6.649 25.755 1.00 76.19 92 TYR A CA 1
ATOM 716 C C . TYR A 1 92 ? -16.428 5.698 25.606 1.00 76.19 92 TYR A C 1
ATOM 718 O O . TYR A 1 92 ? -16.072 5.321 24.495 1.00 76.19 92 TYR A O 1
ATOM 726 N N . PHE A 1 93 ? -15.859 5.228 26.718 1.00 73.75 93 PHE A N 1
ATOM 727 C CA . PHE A 1 93 ? -14.809 4.212 26.713 1.00 73.75 93 PHE A CA 1
ATOM 728 C C . PHE A 1 93 ? -15.291 2.915 26.061 1.00 73.75 93 PHE A C 1
ATOM 730 O O . PHE A 1 93 ? -14.608 2.386 25.196 1.00 73.75 93 PHE A O 1
ATOM 737 N N . MET A 1 94 ? -16.481 2.420 26.411 1.00 75.00 94 MET A N 1
ATOM 738 C CA . MET A 1 94 ? -17.050 1.216 25.799 1.00 75.00 94 MET A CA 1
ATOM 739 C C . MET A 1 94 ? -17.342 1.403 24.307 1.00 75.00 94 MET A C 1
ATOM 741 O O . MET A 1 94 ? -17.173 0.461 23.540 1.00 75.00 94 MET A O 1
ATOM 745 N N . GLN A 1 95 ? -17.749 2.600 23.883 1.00 73.56 95 GLN A N 1
ATOM 746 C CA . GLN A 1 95 ? -17.979 2.936 22.480 1.00 73.56 95 GLN A CA 1
ATOM 747 C C . GLN A 1 95 ? -16.668 3.007 21.680 1.00 73.56 95 GLN A C 1
ATOM 749 O O . GLN A 1 95 ? -16.601 2.426 20.599 1.00 73.56 95 GLN A O 1
ATOM 754 N N . GLU A 1 96 ? -15.624 3.638 22.218 1.00 73.50 96 GLU A N 1
ATOM 755 C CA . GLU A 1 96 ? -14.297 3.746 21.591 1.00 73.50 96 GLU A CA 1
ATOM 756 C C . GLU A 1 96 ? -13.527 2.417 21.616 1.00 73.50 96 GLU A C 1
ATOM 758 O O . GLU A 1 96 ? -12.868 2.054 20.648 1.00 73.50 96 GLU A O 1
ATOM 763 N N . VAL A 1 97 ? -13.660 1.624 22.681 1.00 66.00 97 VAL A N 1
ATOM 764 C CA . VAL A 1 97 ? -13.111 0.261 22.782 1.00 66.00 97 VAL A CA 1
ATOM 765 C C . VAL A 1 97 ? -13.893 -0.703 21.888 1.00 66.00 97 VAL A C 1
ATOM 767 O O . VAL A 1 97 ? -13.290 -1.556 21.255 1.00 66.00 97 VAL A O 1
ATOM 770 N N . ALA A 1 98 ? -15.211 -0.556 21.731 1.00 64.69 98 ALA A N 1
ATOM 771 C CA . ALA A 1 98 ? -15.964 -1.335 20.743 1.00 64.69 98 ALA A CA 1
ATOM 772 C C . ALA A 1 98 ? -15.647 -0.918 19.295 1.00 64.69 98 ALA A C 1
ATOM 774 O O . ALA A 1 98 ? -15.665 -1.762 18.400 1.00 64.69 98 ALA A O 1
ATOM 775 N N . GLN A 1 99 ? -15.349 0.363 19.051 1.00 61.72 99 GLN A N 1
ATOM 776 C CA . GLN A 1 99 ? -14.863 0.845 17.754 1.00 61.72 99 GLN A CA 1
ATOM 777 C C . GLN A 1 99 ? -13.382 0.504 17.509 1.00 61.72 99 GLN A C 1
ATOM 779 O O . GLN A 1 99 ? -12.975 0.431 16.348 1.00 61.72 99 GLN A O 1
ATOM 784 N N . GLY A 1 100 ? -12.595 0.258 18.565 1.00 55.97 100 GLY A N 1
ATOM 785 C CA . GLY A 1 100 ? -11.137 0.142 18.505 1.00 55.97 100 GLY A CA 1
ATOM 786 C C . GLY A 1 100 ? -10.483 -1.174 18.965 1.00 55.97 100 GLY A C 1
ATOM 787 O O . GLY A 1 100 ? -9.297 -1.330 18.687 1.00 55.97 100 GLY A O 1
ATOM 788 N N . ALA A 1 101 ? -11.157 -2.123 19.632 1.00 58.34 101 ALA A N 1
ATOM 789 C CA . ALA A 1 101 ? -10.469 -3.172 20.407 1.00 58.34 101 ALA A CA 1
ATOM 790 C C . ALA A 1 101 ? -11.006 -4.616 20.254 1.00 58.34 101 ALA A C 1
ATOM 792 O O . ALA A 1 101 ? -12.154 -4.941 20.543 1.00 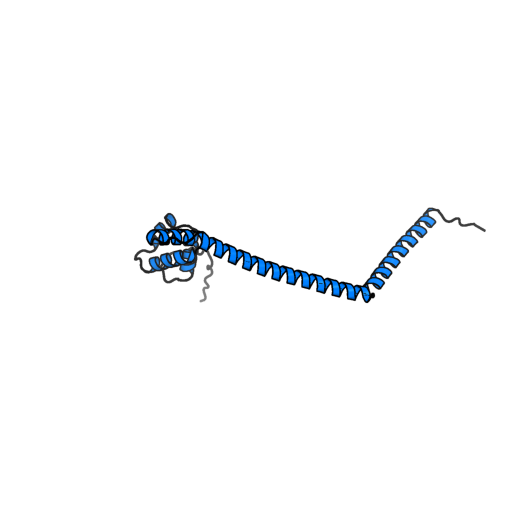58.34 101 ALA A O 1
ATOM 793 N N . ASP A 1 102 ? -10.091 -5.509 19.876 1.00 66.56 102 ASP A N 1
ATOM 794 C CA . ASP A 1 102 ? -9.775 -6.765 20.569 1.00 66.56 102 ASP A CA 1
ATOM 795 C C . ASP A 1 102 ? -10.897 -7.758 20.907 1.00 66.56 102 ASP A C 1
ATOM 797 O O . ASP A 1 102 ? -11.180 -8.086 22.061 1.00 66.56 102 ASP A O 1
ATOM 801 N N . ASN A 1 103 ? -11.362 -8.447 19.865 1.00 66.38 103 ASN A N 1
ATOM 802 C CA . ASN A 1 103 ? -12.049 -9.741 19.983 1.00 66.38 103 ASN A CA 1
ATOM 803 C C . ASN A 1 103 ? -11.241 -10.801 20.783 1.00 66.38 103 ASN A C 1
ATOM 805 O O . ASN A 1 103 ? -11.793 -11.816 21.208 1.00 66.38 103 ASN A O 1
ATOM 809 N N . VAL A 1 104 ? -9.940 -10.565 20.998 1.00 67.88 104 VAL A N 1
ATOM 810 C CA . VAL A 1 104 ? -8.992 -11.477 21.654 1.00 67.88 104 VAL A CA 1
ATOM 811 C C . VAL A 1 104 ? -9.157 -11.512 23.177 1.00 67.88 104 VAL A C 1
ATOM 813 O O . VAL A 1 104 ? -9.192 -12.595 23.759 1.00 67.88 104 VAL A O 1
ATOM 816 N N . GLU A 1 105 ? -9.311 -10.362 23.837 1.00 68.44 105 GLU A N 1
ATOM 817 C CA . GLU A 1 105 ? -9.458 -10.319 25.302 1.00 68.44 105 GLU A CA 1
ATOM 818 C C . GLU A 1 105 ? -10.842 -10.834 25.731 1.00 68.44 105 GLU A C 1
ATOM 820 O O . GLU A 1 105 ? -10.980 -11.565 26.716 1.00 68.44 105 GLU A O 1
ATOM 825 N N . ALA A 1 106 ? -11.870 -10.547 24.925 1.00 72.94 106 ALA A N 1
ATOM 826 C CA . ALA A 1 106 ? -13.202 -11.115 25.104 1.00 72.94 106 ALA A CA 1
ATOM 827 C C . ALA A 1 106 ? -13.168 -12.656 25.041 1.00 72.94 106 ALA A C 1
ATOM 829 O O . ALA A 1 106 ? -13.728 -13.323 25.914 1.00 72.94 106 ALA A O 1
ATOM 830 N N . ALA A 1 107 ? -12.447 -13.231 24.071 1.00 74.12 107 ALA A N 1
ATOM 831 C CA . ALA A 1 107 ? -12.282 -14.679 23.933 1.00 74.12 107 ALA A CA 1
ATOM 832 C C . ALA A 1 107 ? -11.569 -15.322 25.141 1.00 74.12 107 ALA A C 1
ATOM 834 O O . ALA A 1 107 ? -11.977 -16.395 25.596 1.00 74.12 107 ALA A O 1
ATOM 835 N N . LEU A 1 108 ? -10.573 -14.652 25.734 1.00 75.19 108 LEU A N 1
ATOM 836 C CA . LEU A 1 108 ? -9.861 -15.141 26.926 1.00 75.19 108 LEU A CA 1
ATOM 837 C C . LEU A 1 108 ? -10.767 -15.284 28.160 1.00 75.19 108 LEU A C 1
ATOM 839 O O . LEU A 1 108 ? -10.611 -16.227 28.944 1.00 75.19 108 LEU A O 1
ATOM 843 N N . CYS A 1 109 ? -11.731 -14.382 28.343 1.00 72.00 109 CYS A N 1
ATOM 844 C CA . CYS A 1 109 ? -12.696 -14.473 29.441 1.00 72.00 109 CYS A CA 1
ATOM 845 C C . CYS A 1 109 ? -13.658 -15.657 29.270 1.00 72.00 109 CYS A C 1
ATOM 847 O O . CYS A 1 109 ? -13.888 -16.409 30.223 1.00 72.00 109 CYS A O 1
ATOM 849 N N . PHE A 1 110 ? -14.158 -15.883 28.052 1.00 78.81 110 PHE A N 1
ATOM 850 C CA . PHE A 1 110 ? -15.011 -17.037 27.752 1.00 78.81 110 PHE A CA 1
ATOM 851 C C . PHE A 1 110 ? -14.261 -18.367 27.921 1.00 78.81 110 PHE A C 1
ATOM 853 O O . PHE A 1 110 ? -14.817 -19.327 28.457 1.00 78.81 110 PHE A O 1
ATOM 860 N N . TYR A 1 111 ? -12.974 -18.402 27.566 1.00 79.50 111 TYR A N 1
ATOM 861 C CA . TYR A 1 111 ? -12.104 -19.562 27.755 1.00 79.50 111 TYR A CA 1
ATOM 862 C C . TYR A 1 111 ? -11.970 -19.972 29.233 1.00 79.50 111 TYR A C 1
ATOM 864 O O . TYR A 1 111 ? -12.126 -21.143 29.587 1.00 79.50 111 TYR A O 1
ATOM 872 N N . ARG A 1 112 ? -11.747 -19.006 30.133 1.00 78.06 112 ARG A N 1
ATOM 873 C CA . ARG A 1 112 ? -11.635 -19.275 31.579 1.00 78.06 112 ARG A CA 1
ATOM 874 C C . ARG A 1 112 ? -12.950 -19.775 32.181 1.00 78.06 112 ARG A C 1
ATOM 876 O O . ARG A 1 112 ? -12.921 -20.671 33.024 1.00 78.06 112 ARG A O 1
ATOM 883 N N . ALA A 1 113 ? -14.090 -19.245 31.732 1.00 79.62 113 ALA A N 1
ATOM 884 C CA . ALA A 1 113 ? -15.411 -19.673 32.195 1.00 79.62 113 ALA A CA 1
ATOM 885 C C . ALA A 1 113 ? -15.698 -21.147 31.852 1.00 79.62 113 ALA A C 1
ATOM 887 O O . ALA A 1 113 ? -16.240 -21.883 32.678 1.00 79.62 113 ALA A O 1
ATOM 888 N N . LEU A 1 114 ? -15.253 -21.608 30.678 1.00 77.94 114 LEU A N 1
ATOM 889 C CA . LEU A 1 114 ? -15.378 -23.009 30.263 1.00 77.94 114 LEU A CA 1
ATOM 890 C C . LEU A 1 114 ? -14.588 -23.981 31.150 1.00 77.94 114 LEU A C 1
ATOM 892 O O . LEU A 1 114 ? -14.993 -25.133 31.281 1.00 77.94 114 LEU A O 1
ATOM 896 N N . LYS A 1 115 ? -13.498 -23.539 31.792 1.00 78.44 115 LYS A N 1
ATOM 897 C CA . LYS A 1 115 ? -12.675 -24.396 32.664 1.00 78.44 115 LYS A CA 1
ATOM 898 C C . LYS A 1 115 ? -13.275 -24.683 34.036 1.00 78.44 115 LYS A C 1
ATOM 900 O O . LYS A 1 115 ? -12.935 -25.692 34.644 1.00 78.44 115 LYS A O 1
ATOM 905 N N . VAL A 1 116 ? -14.122 -23.795 34.541 1.00 77.00 116 VAL A N 1
ATOM 906 C CA . VAL A 1 116 ? -14.666 -23.877 35.908 1.00 77.00 116 VAL A CA 1
ATOM 907 C C . VAL A 1 116 ? -16.127 -24.317 35.943 1.00 77.00 116 VAL A C 1
ATOM 909 O O . VAL A 1 116 ? -16.639 -24.672 37.004 1.00 77.00 116 VAL A O 1
ATOM 912 N N . TYR A 1 117 ? -16.810 -24.297 34.798 1.00 78.38 117 TYR A N 1
ATOM 913 C CA . TYR A 1 117 ? -18.212 -24.676 34.704 1.00 78.38 117 TYR A CA 1
ATOM 914 C C . TYR A 1 117 ? -18.377 -26.210 34.670 1.00 78.38 117 TYR A C 1
ATOM 916 O O . TYR A 1 117 ? -17.669 -26.881 33.918 1.00 78.38 117 TYR A O 1
ATOM 924 N N . PRO A 1 118 ? -19.326 -26.796 35.429 1.00 77.44 118 PRO A N 1
ATOM 925 C CA . PRO A 1 118 ? -19.460 -28.251 35.563 1.00 77.44 118 PRO A CA 1
ATOM 926 C C . PRO A 1 118 ? -19.897 -28.965 34.273 1.00 77.44 118 PRO A C 1
ATOM 928 O O . PRO A 1 118 ? -19.675 -30.167 34.146 1.00 77.44 118 PRO A O 1
ATOM 931 N N . ASN A 1 119 ? -20.506 -28.249 33.316 1.00 80.00 119 ASN A N 1
ATOM 932 C CA . ASN A 1 119 ? -20.931 -28.800 32.025 1.00 80.00 119 ASN A CA 1
ATOM 933 C C . ASN A 1 119 ? -20.585 -27.864 30.842 1.00 80.00 119 ASN A C 1
ATOM 935 O O . ASN A 1 119 ? -21.443 -27.118 30.362 1.00 80.00 119 ASN A O 1
ATOM 939 N N . PRO A 1 120 ? -19.333 -27.862 30.349 1.00 77.06 120 PRO A N 1
ATOM 940 C CA . PRO A 1 120 ? -18.861 -26.881 29.363 1.00 77.06 120 PRO A CA 1
ATOM 941 C C . PRO A 1 120 ? -19.581 -26.968 28.006 1.00 77.06 120 PRO A C 1
ATOM 943 O O . PRO A 1 120 ? -19.661 -25.980 27.280 1.00 77.06 120 PRO A O 1
ATOM 946 N N . ARG A 1 121 ? -20.157 -28.127 27.661 1.00 78.88 121 ARG A N 1
ATOM 947 C CA . ARG A 1 121 ? -20.840 -28.357 26.376 1.00 78.88 121 ARG A CA 1
ATOM 948 C C . ARG A 1 121 ? -22.128 -27.546 26.228 1.00 78.88 121 ARG A C 1
ATOM 950 O O . ARG A 1 121 ? -22.442 -27.083 25.135 1.00 78.88 121 ARG A O 1
ATOM 957 N N . GLU A 1 122 ? -22.862 -27.375 27.322 1.00 82.81 122 GLU A N 1
ATOM 958 C CA . GLU A 1 122 ? -24.077 -26.560 27.354 1.00 82.81 122 GLU A CA 1
ATOM 959 C C . GLU A 1 122 ? -23.733 -25.075 27.200 1.00 82.81 122 GLU A C 1
ATOM 961 O O . GLU A 1 122 ? -24.357 -24.372 26.406 1.00 82.81 122 GLU A O 1
ATOM 966 N N . LEU A 1 123 ? -22.663 -24.629 27.862 1.00 80.31 123 LEU A N 1
ATOM 967 C CA . LEU A 1 123 ? -22.217 -23.240 27.825 1.00 80.31 123 LEU A CA 1
ATOM 968 C C . LEU A 1 123 ? -21.731 -22.816 26.427 1.00 80.31 123 LEU A C 1
ATOM 970 O O . LEU A 1 123 ? -22.087 -21.738 25.956 1.00 80.31 123 LEU A O 1
ATOM 974 N N . ILE A 1 124 ? -21.024 -23.698 25.712 1.00 83.69 124 ILE A N 1
ATOM 975 C CA . ILE A 1 124 ? -20.624 -23.462 24.311 1.00 83.69 124 ILE A CA 1
ATOM 976 C C . ILE A 1 124 ? -21.853 -23.251 23.413 1.00 83.69 124 ILE A C 1
ATOM 978 O O . ILE A 1 124 ? -21.855 -22.356 22.571 1.00 83.69 124 ILE A O 1
ATOM 982 N N . SER A 1 125 ? -22.926 -24.024 23.616 1.00 82.31 125 SER A N 1
ATOM 983 C CA . SER A 1 125 ? -24.151 -23.909 22.807 1.00 82.31 125 SER A CA 1
ATOM 984 C C . SER A 1 125 ? -24.926 -22.603 23.029 1.00 82.31 125 SER A C 1
ATOM 986 O O . SER A 1 125 ? -25.716 -22.198 22.173 1.00 82.31 125 SER A O 1
ATOM 988 N N . ILE A 1 126 ? -24.709 -21.953 24.177 1.00 85.00 126 ILE A N 1
ATOM 989 C CA . ILE A 1 126 ? -25.261 -20.633 24.494 1.00 85.00 126 ILE A CA 1
ATOM 990 C C . ILE A 1 126 ? -24.405 -19.555 23.826 1.00 85.00 126 ILE A C 1
ATOM 992 O O . ILE A 1 126 ? -24.957 -18.674 23.172 1.00 85.00 126 ILE A O 1
ATOM 996 N N . TYR A 1 127 ? -23.076 -19.658 23.918 1.00 85.69 127 TYR A N 1
ATOM 997 C CA . TYR A 1 127 ? -22.163 -18.703 23.286 1.00 85.69 127 TYR A CA 1
ATOM 998 C C . TYR A 1 127 ? -22.285 -18.677 21.760 1.00 85.69 127 TYR A C 1
ATOM 1000 O O . TYR A 1 127 ? -22.295 -17.590 21.192 1.00 85.69 127 TYR A O 1
ATOM 1008 N N . ASP A 1 128 ? -22.510 -19.824 21.109 1.00 83.81 128 ASP A N 1
ATOM 1009 C CA . ASP A 1 128 ? -22.766 -19.902 19.658 1.00 83.81 128 ASP A CA 1
ATOM 1010 C C . ASP A 1 128 ? -24.005 -19.091 19.211 1.00 83.81 128 ASP A C 1
ATOM 1012 O O . ASP A 1 128 ? -24.119 -18.683 18.057 1.00 83.81 128 ASP A O 1
ATOM 1016 N N . LYS A 1 129 ? -24.941 -18.815 20.133 1.00 81.44 129 LYS A N 1
ATOM 1017 C CA . LYS A 1 129 ? -26.181 -18.069 19.858 1.00 81.44 129 LYS A CA 1
ATOM 1018 C C . LYS A 1 129 ? -26.142 -16.605 20.293 1.00 81.44 129 LYS A C 1
ATOM 1020 O O . LYS A 1 129 ? -26.929 -15.820 19.769 1.00 81.44 129 LYS A O 1
ATOM 1025 N N . THR A 1 130 ? -25.307 -16.242 21.267 1.00 80.44 130 THR A N 1
ATOM 1026 C CA . THR A 1 130 ? -25.332 -14.912 21.905 1.00 80.44 130 THR A CA 1
ATOM 1027 C C . THR A 1 130 ? -24.076 -14.079 21.670 1.00 80.44 130 THR A C 1
ATOM 1029 O O . THR A 1 130 ? -24.133 -12.861 21.831 1.00 80.44 130 THR A O 1
ATOM 1032 N N . VAL A 1 131 ? -22.957 -14.699 21.288 1.00 78.75 131 VAL A N 1
ATOM 1033 C CA . VAL A 1 131 ? -21.661 -14.025 21.129 1.00 78.75 131 VAL A CA 1
ATOM 1034 C C . VAL A 1 131 ? -21.344 -13.818 19.638 1.00 78.75 131 VAL A C 1
ATOM 1036 O O . VAL A 1 131 ? -21.621 -14.699 18.821 1.00 78.75 131 VAL A O 1
ATOM 1039 N N . PRO A 1 132 ? -20.761 -12.671 19.239 1.00 80.12 132 PRO A N 1
ATOM 1040 C CA . PRO A 1 132 ? -20.338 -12.436 17.860 1.00 80.12 132 PRO A CA 1
ATOM 1041 C C . PRO A 1 132 ? -19.310 -13.468 17.364 1.00 80.12 132 PRO A C 1
ATOM 1043 O O . PRO A 1 132 ? -18.341 -13.776 18.058 1.00 80.12 132 PRO A O 1
ATOM 1046 N N . LYS A 1 133 ? -19.474 -13.937 16.116 1.00 75.69 133 LYS A N 1
ATOM 1047 C CA . LYS A 1 133 ? -18.583 -14.924 15.465 1.00 75.69 133 LYS A CA 1
ATOM 1048 C C . LYS A 1 133 ? -17.076 -14.627 15.578 1.00 75.69 133 LYS A C 1
ATOM 1050 O O . LYS A 1 133 ? -16.345 -15.559 15.892 1.00 75.69 133 LYS A O 1
ATOM 1055 N N . PRO A 1 134 ? -16.603 -13.371 15.430 1.00 79.25 134 PRO A N 1
ATOM 1056 C CA . PRO A 1 134 ? -15.173 -13.066 15.538 1.00 79.25 134 PRO A CA 1
ATOM 1057 C C . PRO A 1 134 ? -14.545 -13.419 16.895 1.00 79.25 134 PRO A C 1
ATOM 1059 O O . PRO A 1 134 ? -13.365 -13.742 16.956 1.00 79.25 134 PRO A O 1
ATOM 1062 N N . VAL A 1 135 ? -15.318 -13.380 17.985 1.00 78.62 135 VAL A N 1
ATOM 1063 C CA . VAL A 1 135 ? -14.844 -13.761 19.328 1.00 78.62 135 VAL A CA 1
ATOM 1064 C C . VAL A 1 135 ? -14.869 -15.285 19.507 1.00 78.62 135 VAL A C 1
ATOM 1066 O O . VAL A 1 135 ? -14.007 -15.849 20.180 1.00 78.62 135 VAL A O 1
ATOM 1069 N N . LEU A 1 136 ? -15.833 -15.968 18.878 1.00 80.75 136 LEU A N 1
ATOM 1070 C CA . LEU A 1 136 ? -15.952 -17.431 18.903 1.00 80.75 136 LEU A CA 1
ATOM 1071 C C . LEU A 1 136 ? -14.811 -18.125 18.146 1.00 80.75 136 LEU A C 1
ATOM 1073 O O . LEU A 1 136 ? -14.309 -19.142 18.621 1.00 80.75 136 LEU A O 1
ATOM 1077 N N . ASP A 1 137 ? -14.374 -17.563 17.017 1.00 81.50 137 ASP A N 1
ATOM 1078 C CA . ASP A 1 137 ? -13.257 -18.101 16.228 1.00 81.50 137 ASP A CA 1
ATOM 1079 C C . ASP A 1 137 ? -11.946 -18.082 17.037 1.00 81.50 137 ASP A C 1
ATOM 1081 O O . ASP A 1 137 ? -11.231 -19.083 17.106 1.00 81.50 137 ASP A O 1
ATOM 1085 N N . ILE A 1 138 ? -11.683 -16.986 17.757 1.00 80.62 138 ILE A N 1
ATOM 1086 C CA . ILE A 1 138 ? -10.499 -16.851 18.622 1.00 80.62 138 ILE A CA 1
ATOM 1087 C C . ILE A 1 138 ? -10.587 -17.788 19.839 1.00 80.62 138 ILE A C 1
ATOM 1089 O O . ILE A 1 138 ? -9.591 -18.384 20.253 1.00 80.62 138 ILE A O 1
ATOM 1093 N N . LEU A 1 139 ? -11.784 -17.980 20.403 1.00 81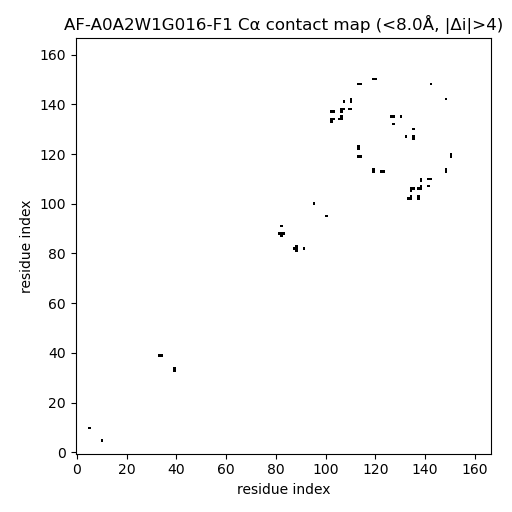.06 139 LEU A N 1
ATOM 1094 C CA . LEU A 1 139 ? -12.011 -18.938 21.488 1.00 81.06 139 LEU A CA 1
ATOM 1095 C C . LEU A 1 139 ? -11.739 -20.388 21.044 1.00 81.06 139 LEU A C 1
ATOM 1097 O O . LEU A 1 139 ? -11.169 -21.167 21.810 1.00 81.06 139 LEU A O 1
ATOM 1101 N N . ALA A 1 140 ? -12.118 -20.758 19.817 1.00 80.62 140 ALA A N 1
ATOM 1102 C CA . ALA A 1 140 ? -11.866 -22.088 19.264 1.00 80.62 140 ALA A CA 1
ATOM 1103 C C . ALA A 1 140 ? -10.361 -22.376 19.111 1.00 80.62 140 ALA A C 1
ATOM 1105 O O . ALA A 1 140 ? -9.910 -23.473 19.447 1.00 80.62 140 ALA A O 1
ATOM 1106 N N . GLU A 1 141 ? -9.578 -21.382 18.685 1.00 81.69 141 GLU A N 1
ATOM 1107 C CA . GLU A 1 141 ? -8.114 -21.474 18.632 1.00 81.69 141 GLU A CA 1
ATOM 1108 C C . GLU A 1 141 ? -7.499 -21.668 20.028 1.00 81.69 141 GLU A C 1
ATOM 1110 O O . GLU A 1 141 ? -6.629 -22.520 20.206 1.00 81.69 141 GLU A O 1
ATOM 1115 N N . MET A 1 142 ? -7.995 -20.960 21.051 1.00 77.94 142 MET A N 1
ATOM 1116 C CA . MET A 1 142 ? -7.516 -21.112 22.434 1.00 77.94 142 MET A CA 1
ATOM 1117 C C . MET A 1 142 ? -7.818 -22.500 23.025 1.00 77.94 142 MET A C 1
ATOM 1119 O O . MET A 1 142 ? -6.983 -23.060 23.736 1.00 77.94 142 MET A O 1
ATOM 1123 N N . ILE A 1 143 ? -8.977 -23.088 22.706 1.00 80.19 143 ILE A N 1
ATOM 1124 C CA . ILE A 1 143 ? -9.342 -24.450 23.138 1.00 80.19 143 ILE A CA 1
ATOM 1125 C C . ILE A 1 143 ? -8.489 -25.510 22.423 1.00 80.19 143 ILE A C 1
ATOM 1127 O O . ILE A 1 143 ? -8.127 -26.512 23.035 1.00 80.19 143 ILE A O 1
ATOM 1131 N N . ALA A 1 144 ? -8.126 -25.299 21.154 1.00 79.31 144 ALA A N 1
ATOM 1132 C CA . ALA A 1 144 ? -7.250 -26.216 20.418 1.00 79.31 144 ALA A CA 1
ATOM 1133 C C . ALA A 1 144 ? -5.828 -26.289 21.010 1.00 79.31 144 ALA A C 1
ATOM 1135 O O . ALA A 1 144 ? -5.160 -27.316 20.880 1.00 79.31 144 ALA A O 1
ATOM 1136 N N . VAL A 1 145 ? -5.378 -25.219 21.675 1.00 81.81 145 VAL A N 1
ATOM 1137 C CA . VAL A 1 145 ? -4.068 -25.142 22.341 1.00 81.81 145 VAL A CA 1
ATOM 1138 C C . VAL A 1 145 ? -4.069 -25.805 23.728 1.00 81.81 145 VAL A C 1
ATOM 1140 O O . VAL A 1 145 ? -3.031 -26.316 24.148 1.00 81.81 145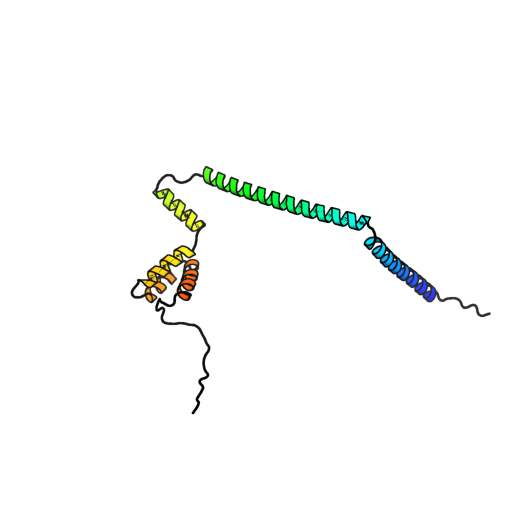 VAL A O 1
ATOM 1143 N N . ASP A 1 146 ? -5.201 -25.854 24.437 1.00 70.44 146 ASP A N 1
ATOM 1144 C CA . ASP A 1 146 ? -5.291 -26.440 25.784 1.00 70.44 146 ASP A CA 1
ATOM 1145 C C . ASP A 1 146 ? -6.258 -27.639 25.839 1.00 70.44 146 ASP A C 1
ATOM 1147 O O . ASP A 1 146 ? -7.475 -27.507 25.983 1.00 70.44 146 ASP A O 1
ATOM 1151 N N . THR A 1 147 ? -5.692 -28.848 25.800 1.00 65.50 147 THR A N 1
ATOM 1152 C CA . THR A 1 147 ? -6.431 -30.123 25.794 1.00 65.50 147 THR A CA 1
ATOM 1153 C C . THR A 1 147 ? -6.973 -30.557 27.162 1.00 65.50 147 THR A C 1
ATOM 1155 O O . THR A 1 147 ? -7.457 -31.680 27.299 1.00 65.50 147 THR A O 1
ATOM 1158 N N . SER A 1 148 ? -6.866 -29.726 28.205 1.00 63.97 148 SER A N 1
ATOM 1159 C CA . SER A 1 148 ? -7.337 -30.074 29.557 1.00 63.97 148 SER A CA 1
ATOM 1160 C C . SER A 1 148 ? -8.832 -29.830 29.787 1.00 63.97 148 SER A C 1
ATOM 1162 O O . SER A 1 148 ? -9.376 -30.277 30.798 1.00 63.97 148 SER A O 1
ATOM 1164 N N . ILE A 1 149 ? -9.520 -29.160 28.856 1.00 60.66 149 ILE A N 1
ATOM 1165 C CA . ILE A 1 149 ? -10.982 -29.068 28.860 1.00 60.66 149 ILE A CA 1
ATOM 1166 C C . ILE A 1 149 ? -11.523 -30.324 28.165 1.00 60.66 149 ILE A C 1
ATOM 1168 O O . ILE A 1 149 ? -11.202 -30.543 26.995 1.00 60.66 149 ILE A O 1
ATOM 1172 N N . PRO A 1 150 ? -12.354 -31.153 28.826 1.00 57.50 150 PRO A N 1
ATOM 1173 C CA . PRO A 1 150 ? -12.923 -32.350 28.222 1.00 57.50 150 PRO A CA 1
ATOM 1174 C C . PRO A 1 150 ? -14.040 -31.964 27.244 1.00 57.50 150 PRO A C 1
ATOM 1176 O O . PRO A 1 150 ? -15.223 -32.217 27.466 1.00 57.50 150 PRO A O 1
ATOM 1179 N N . VAL A 1 151 ? -13.662 -31.359 26.118 1.00 57.62 151 VAL A N 1
ATOM 1180 C CA . VAL A 1 151 ? -14.510 -31.214 24.935 1.00 57.62 151 VAL A CA 1
ATOM 1181 C C . VAL A 1 151 ? -14.459 -32.557 24.205 1.00 57.62 151 VAL A C 1
ATOM 1183 O O . VAL A 1 151 ? -13.820 -32.726 23.172 1.00 57.62 151 VAL A O 1
ATOM 1186 N N . GLY A 1 152 ? -15.048 -33.578 24.833 1.00 46.31 152 GLY A N 1
ATOM 1187 C CA . GLY A 1 152 ? -15.064 -34.942 24.321 1.00 46.31 152 GLY A CA 1
ATOM 1188 C C . GLY A 1 152 ? -15.748 -35.004 22.957 1.00 46.31 152 GLY A C 1
ATOM 1189 O O . GLY A 1 152 ? -16.975 -34.921 22.869 1.00 46.31 152 GLY A O 1
ATOM 1190 N N . GLY A 1 153 ? -14.934 -35.163 21.913 1.00 44.50 153 GLY A N 1
ATOM 1191 C CA . GLY A 1 153 ? -15.370 -35.391 20.540 1.00 44.50 153 GLY A CA 1
ATOM 1192 C C . GLY A 1 153 ? -14.549 -34.619 19.516 1.00 44.50 153 GLY A C 1
ATOM 1193 O O . GLY A 1 153 ? -15.087 -33.762 18.820 1.00 44.50 153 GLY A O 1
ATOM 1194 N N . SER A 1 154 ? -13.262 -34.949 19.402 1.00 45.69 154 SER A N 1
ATOM 1195 C CA . SER A 1 154 ? -12.464 -34.643 18.219 1.00 45.69 154 SER A CA 1
ATOM 1196 C C . SER A 1 154 ? -13.225 -35.062 16.956 1.00 45.69 154 SER A C 1
ATOM 1198 O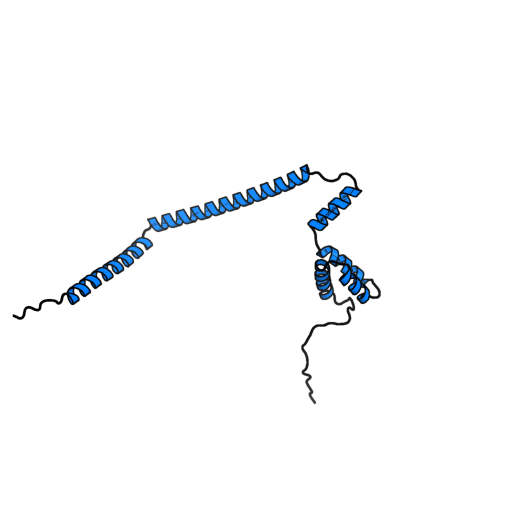 O . SER A 1 154 ? -13.485 -36.240 16.718 1.00 45.69 154 SER A O 1
ATOM 1200 N N . LYS A 1 155 ? -13.569 -34.091 16.111 1.00 38.78 155 LYS A N 1
ATOM 1201 C CA . LYS A 1 155 ? -13.729 -34.340 14.677 1.00 38.78 155 LYS A CA 1
ATOM 1202 C C . LYS A 1 155 ? -12.482 -33.827 13.968 1.00 38.78 155 LYS A C 1
ATOM 1204 O O . LYS A 1 155 ? -12.515 -32.820 13.274 1.00 38.78 155 LYS A O 1
ATOM 1209 N N . THR A 1 156 ? -11.382 -34.546 14.152 1.00 37.44 156 THR A N 1
ATOM 1210 C CA . THR A 1 156 ? -10.354 -34.663 13.118 1.00 37.44 156 THR A CA 1
ATOM 1211 C C . THR A 1 156 ? -10.745 -35.856 12.238 1.00 37.44 156 THR A C 1
ATOM 1213 O O . THR A 1 156 ? -10.920 -36.960 12.758 1.00 37.44 156 THR A O 1
ATOM 1216 N N . PRO A 1 157 ? -10.969 -35.683 10.925 1.00 43.62 157 PRO A N 1
ATOM 1217 C CA . PRO A 1 157 ? -11.120 -36.814 10.029 1.00 43.62 157 PRO A CA 1
ATOM 1218 C C . PRO A 1 157 ? -9.739 -37.342 9.620 1.00 43.62 157 PRO A C 1
ATOM 1220 O O . PRO A 1 157 ? -8.926 -36.588 9.097 1.00 43.62 157 PRO A O 1
ATOM 1223 N N . SER A 1 158 ? -9.565 -38.655 9.801 1.00 41.22 158 SER A N 1
ATOM 1224 C CA . SER A 1 158 ? -8.652 -39.547 9.067 1.00 41.22 158 SER A CA 1
ATOM 1225 C C . SER A 1 158 ? -7.149 -39.475 9.367 1.00 41.22 158 SER A C 1
ATOM 1227 O O . SER A 1 158 ? -6.495 -38.501 9.032 1.00 41.22 158 SER A O 1
ATOM 1229 N N . GLU A 1 159 ? -6.597 -40.572 9.907 1.00 42.94 159 GLU A N 1
ATOM 1230 C CA . GLU A 1 159 ? -5.627 -41.458 9.221 1.00 42.94 159 GLU A CA 1
ATOM 1231 C C . GLU A 1 159 ? -5.028 -42.462 10.230 1.00 42.94 159 GLU A C 1
ATOM 1233 O O . GLU A 1 159 ? -4.185 -42.091 11.037 1.00 42.94 159 GLU A O 1
ATOM 1238 N N . ALA A 1 160 ? -5.494 -43.721 10.222 1.00 36.25 160 ALA A N 1
ATOM 1239 C CA . ALA A 1 160 ? -4.734 -44.909 10.655 1.00 36.25 160 ALA A CA 1
ATOM 1240 C C . ALA A 1 160 ? -5.601 -46.173 10.529 1.00 36.25 160 ALA A C 1
ATOM 1242 O O . ALA A 1 160 ? -6.436 -46.474 11.379 1.00 36.25 160 ALA A O 1
ATOM 1243 N N . GLY A 1 161 ? -5.375 -46.933 9.462 1.00 39.03 161 GLY A N 1
ATOM 1244 C CA . GLY A 1 161 ? -5.879 -48.291 9.299 1.00 39.03 161 GLY A CA 1
ATOM 1245 C C . GLY A 1 161 ? -4.832 -49.136 8.592 1.00 39.03 161 GLY A C 1
ATOM 1246 O O . GLY A 1 161 ? -4.943 -49.358 7.395 1.00 39.03 161 GLY A O 1
ATOM 1247 N N . SER A 1 162 ? -3.800 -49.564 9.321 1.00 35.62 162 SER A N 1
ATOM 1248 C CA . SER A 1 162 ? -2.952 -50.693 8.924 1.00 35.62 162 SER A CA 1
ATOM 1249 C C . SER A 1 162 ? -2.239 -51.243 10.159 1.00 35.62 162 SER A C 1
ATOM 1251 O O . SER A 1 162 ? -1.181 -50.759 10.553 1.00 35.62 162 SER A O 1
ATOM 1253 N N . ALA A 1 163 ? -2.871 -52.230 10.792 1.00 42.41 163 ALA A N 1
ATOM 1254 C CA . ALA A 1 163 ? -2.273 -53.069 11.822 1.00 42.41 163 ALA A CA 1
ATOM 1255 C C . ALA A 1 163 ? -1.322 -54.088 11.173 1.00 42.41 163 ALA A C 1
ATOM 1257 O O . ALA A 1 163 ? -1.603 -54.598 10.088 1.00 42.41 163 ALA A O 1
ATOM 1258 N N . GLY A 1 164 ? -0.197 -54.353 11.836 1.00 43.34 164 GLY A N 1
ATOM 1259 C CA . GLY A 1 164 ? 0.641 -55.516 11.569 1.00 43.34 164 GLY A CA 1
ATOM 1260 C C . GLY A 1 164 ? 0.244 -56.672 12.483 1.00 43.34 164 GLY A C 1
ATOM 1261 O O . GLY A 1 164 ? -0.153 -56.434 13.620 1.00 43.34 164 GLY A O 1
ATOM 1262 N N . ASP A 1 165 ? 0.412 -57.895 11.991 1.00 45.84 165 ASP A N 1
ATOM 1263 C CA . ASP A 1 165 ? 0.418 -59.118 12.791 1.00 45.84 165 ASP A CA 1
ATOM 1264 C C . ASP A 1 165 ? 1.715 -59.877 12.481 1.00 45.84 165 ASP A C 1
ATOM 1266 O O . ASP A 1 165 ? 2.062 -60.101 11.318 1.00 45.84 165 ASP A O 1
ATOM 1270 N N . LEU A 1 166 ? 2.453 -60.199 13.543 1.00 48.31 166 LEU A N 1
ATOM 1271 C CA . LEU A 1 166 ? 3.675 -60.996 13.568 1.00 48.31 166 LEU A CA 1
ATOM 1272 C C . LEU A 1 166 ? 3.501 -62.001 14.716 1.00 48.31 166 LEU A C 1
ATOM 1274 O O . LEU A 1 166 ? 3.675 -61.644 15.879 1.00 48.31 166 LEU A O 1
ATOM 1278 N N . GLU A 1 167 ? 3.143 -63.230 14.356 1.00 43.59 167 GLU A N 1
ATOM 1279 C CA . GLU A 1 167 ? 3.688 -64.476 14.913 1.00 43.59 167 GLU A CA 1
ATOM 1280 C C . GLU A 1 167 ? 4.040 -65.398 13.741 1.00 43.59 167 GLU A C 1
ATOM 1282 O O . GLU A 1 167 ? 3.242 -65.461 12.775 1.00 43.59 167 GLU A O 1
#

Sequence (167 aa):
MSNSSLKPSTIAVISAGTIVTGLLAYAAY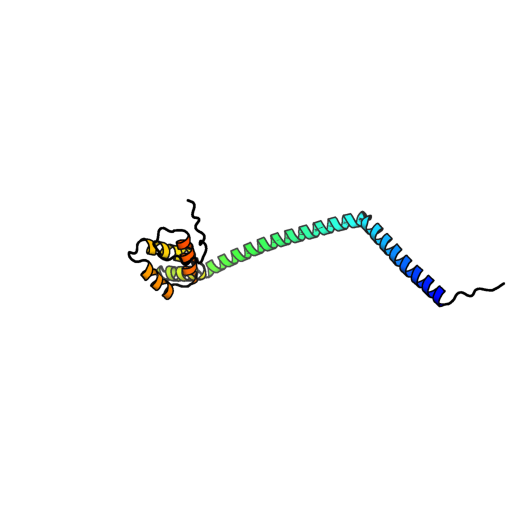FDYKRRNDPGFRKQLKKESKRTERQAKEEAEAQGAEQKKAVREAVERANEEGFPKDPEEVEAYFMQEVAQGADNVEAALCFYRALKVYPNPRELISIYDKTVPKPVLDILAEMIAVDTSIPVGGSKTPSEAGSAGDLE

pLDDT: mean 78.42, std 15.59, range [35.62, 98.25]

Solvent-accessible surface area (backbone atoms only — not comparable to full-atom values): 10041 Å² total; per-residue (Å²): 132,88,79,82,77,79,52,69,67,60,53,50,53,5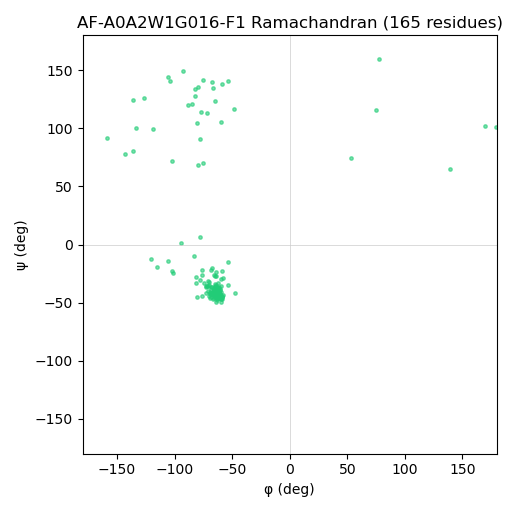1,54,52,48,52,52,54,51,49,53,52,51,48,52,54,50,50,53,52,50,58,73,70,33,68,66,54,56,51,48,52,54,52,50,51,54,47,52,55,48,49,53,49,53,49,52,49,48,49,52,51,49,51,52,47,53,52,51,49,53,52,48,50,55,59,70,75,51,75,67,86,50,74,73,52,36,53,53,49,48,53,50,51,39,69,74,69,56,65,48,60,64,60,15,54,54,55,54,56,51,48,70,74,45,97,57,43,71,63,54,52,62,48,43,74,73,74,50,64,64,73,27,51,57,49,31,52,54,56,50,73,74,44,81,84,57,88,73,84,71,83,85,74,83,86,90,89,89,81,86,86,88,89,134

Mean predicted aligned error: 18.15 Å

Radius of gyration: 39.45 Å; Cα contacts (8 Å, |Δi|>4): 38; chains: 1; bounding box: 59×84×112 Å

Foldseek 3Di:
DDDDDDDVVNVVVVVVVVVVVVVVVVVVVVVVCCVPDPVNVVVVVVVVVVVVVVVVVVVVVVVVVVVVVVVVVVVVVVVVPADPDPVRNVVVCCVVCVVPDDLPVVLVVLLVVLVPDPDNVVVLVVCVPPPDPSNVVNNVVVCVVDVPRPPPDDPPDDDDDDDDDDD

Organism: NCBI:txid45151